Protein AF-A0A9X8VGD5-F1 (afdb_monomer_lite)

pLDDT: mean 97.09, std 1.85, range [89.0, 98.75]

Structure (mmCIF, N/CA/C/O backbone):
data_AF-A0A9X8VGD5-F1
#
_entry.id   AF-A0A9X8VGD5-F1
#
loop_
_atom_site.group_PDB
_atom_site.id
_atom_site.type_symbol
_atom_site.label_atom_id
_atom_site.label_alt_id
_atom_site.label_comp_id
_atom_site.label_asym_id
_atom_site.label_entity_id
_atom_site.label_seq_id
_atom_site.pdbx_PDB_ins_code
_atom_site.Cartn_x
_atom_site.Cartn_y
_atom_site.Cartn_z
_atom_site.occupancy
_atom_site.B_iso_or_equiv
_atom_site.auth_seq_id
_atom_site.auth_comp_id
_atom_site.auth_asym_id
_atom_site.auth_atom_id
_atom_site.pdbx_PDB_model_num
ATOM 1 N N . LYS A 1 1 ? -5.632 -13.065 9.588 1.00 89.00 1 LYS A N 1
ATOM 2 C CA . LYS A 1 1 ? -6.762 -13.774 10.250 1.00 89.00 1 LYS A CA 1
ATOM 3 C C . LYS A 1 1 ? -6.434 -14.298 11.652 1.00 89.00 1 LYS A C 1
ATOM 5 O O . LYS A 1 1 ? -7.287 -14.255 12.527 1.00 89.00 1 LYS A O 1
ATOM 10 N N . GLN A 1 2 ? -5.224 -14.806 11.920 1.00 89.44 2 GLN A N 1
ATOM 11 C CA . GLN A 1 2 ? -4.909 -15.345 13.256 1.00 89.44 2 GLN A CA 1
ATOM 12 C C . GLN A 1 2 ? -4.817 -14.258 14.343 1.00 89.44 2 GLN A C 1
ATOM 14 O O . GLN A 1 2 ? -5.381 -14.448 15.419 1.00 89.44 2 GLN A O 1
ATOM 19 N N . GLN A 1 3 ? -4.174 -13.127 14.030 1.00 92.12 3 GLN A N 1
ATOM 20 C CA . GLN A 1 3 ? -3.923 -12.008 14.954 1.00 92.12 3 GLN A CA 1
ATOM 21 C C . GLN A 1 3 ? -5.046 -10.957 15.000 1.00 92.12 3 GLN A C 1
ATOM 23 O O . GLN A 1 3 ? -5.136 -10.200 15.958 1.00 92.12 3 GLN A O 1
ATOM 28 N N . VAL A 1 4 ? -5.897 -10.904 13.972 1.00 94.88 4 VAL A N 1
ATOM 29 C CA . VAL A 1 4 ? -7.004 -9.944 13.846 1.00 94.88 4 VAL A CA 1
ATOM 30 C C . VAL A 1 4 ? -8.289 -10.749 13.734 1.00 94.88 4 VAL A C 1
ATOM 32 O O . VAL A 1 4 ? -8.508 -11.390 12.704 1.00 94.88 4 VAL A O 1
ATOM 35 N N . LYS A 1 5 ? -9.070 -10.787 14.820 1.00 92.19 5 LYS A N 1
ATOM 36 C CA . LYS A 1 5 ? -10.339 -11.530 14.892 1.00 92.19 5 LYS A CA 1
ATOM 37 C C . LYS A 1 5 ? -11.490 -10.726 14.300 1.00 92.19 5 LYS A C 1
ATOM 39 O O . LYS A 1 5 ? -12.216 -11.253 13.466 1.00 92.19 5 LYS A O 1
ATOM 44 N N . ASP A 1 6 ? -11.563 -9.448 14.658 1.00 94.69 6 ASP A N 1
ATOM 45 C CA . ASP A 1 6 ? -12.513 -8.498 14.087 1.00 94.69 6 ASP A CA 1
ATOM 46 C C . ASP A 1 6 ? -11.880 -7.852 12.852 1.00 94.69 6 ASP A C 1
ATOM 48 O O . ASP A 1 6 ? -11.103 -6.895 12.948 1.00 94.69 6 ASP A O 1
ATOM 52 N N . ILE A 1 7 ? -12.136 -8.453 11.689 1.00 96.62 7 ILE A N 1
ATOM 53 C CA . ILE A 1 7 ? -11.567 -8.016 10.412 1.00 96.62 7 ILE A CA 1
ATOM 54 C C . ILE A 1 7 ? -12.187 -6.659 10.030 1.00 96.62 7 ILE A C 1
ATOM 56 O O . ILE A 1 7 ? -13.411 -6.551 9.969 1.00 96.62 7 ILE A O 1
ATOM 60 N N . PRO A 1 8 ? -11.380 -5.610 9.778 1.00 97.62 8 PRO A N 1
ATOM 61 C CA . PRO A 1 8 ? -11.909 -4.329 9.323 1.00 97.62 8 PRO A CA 1
ATOM 62 C C . PRO A 1 8 ? -12.448 -4.435 7.898 1.00 97.62 8 PRO A C 1
ATOM 64 O O . PRO A 1 8 ? -11.740 -4.901 7.007 1.00 97.62 8 PRO A O 1
ATOM 67 N N . HIS A 1 9 ? -13.659 -3.928 7.672 1.00 97.88 9 HIS A N 1
ATOM 68 C CA . HIS A 1 9 ? -14.269 -3.849 6.338 1.00 97.88 9 HIS A CA 1
ATOM 69 C C . HIS A 1 9 ? -14.275 -2.423 5.768 1.00 97.88 9 HIS A C 1
ATOM 71 O O . HIS A 1 9 ? -14.638 -2.219 4.613 1.00 97.88 9 HIS A O 1
ATOM 77 N N . SER A 1 10 ? -13.843 -1.442 6.560 1.00 98.44 10 SER A N 1
ATOM 78 C CA . SER A 1 10 ? -13.812 -0.023 6.216 1.00 98.44 10 SER A CA 1
ATOM 79 C C . SER A 1 10 ? -12.573 0.656 6.810 1.00 98.44 10 SER A C 1
ATOM 81 O O . SER A 1 10 ? -11.992 0.162 7.784 1.00 98.44 10 SER A O 1
ATOM 83 N N . TRP A 1 11 ? -12.172 1.808 6.270 1.00 98.44 11 TRP A N 1
ATOM 84 C CA . TRP A 1 11 ? -11.146 2.652 6.891 1.00 98.44 11 TRP A CA 1
ATOM 85 C C . TRP A 1 11 ? -11.570 3.075 8.294 1.00 98.44 11 TRP A C 1
ATOM 87 O O . TRP A 1 11 ? -10.760 3.034 9.222 1.00 98.44 11 TRP A O 1
ATOM 97 N N . ALA A 1 12 ? -12.846 3.419 8.478 1.00 97.69 12 ALA A N 1
ATOM 98 C CA . ALA A 1 12 ? -13.390 3.790 9.781 1.00 97.69 12 ALA A CA 1
ATOM 99 C C . ALA A 1 12 ? -13.188 2.700 10.857 1.00 97.69 12 ALA A C 1
ATOM 101 O O . ALA A 1 12 ? -12.930 3.027 12.020 1.00 97.69 12 ALA A O 1
ATOM 102 N N . ASP A 1 13 ? -13.251 1.416 10.494 1.00 98.06 13 ASP A N 1
ATOM 103 C CA . ASP A 1 13 ? -13.030 0.311 11.438 1.00 98.06 13 ASP A CA 1
ATOM 104 C C . ASP A 1 13 ? -11.579 0.208 11.913 1.00 98.06 13 ASP A C 1
ATOM 106 O O . ASP A 1 13 ? -11.337 -0.198 13.054 1.00 98.06 13 ASP A O 1
ATOM 110 N N . LEU A 1 14 ? -10.611 0.662 11.108 1.00 97.69 14 LEU A N 1
ATOM 111 C CA . LEU A 1 14 ? -9.204 0.683 11.514 1.00 97.69 14 LEU A CA 1
ATOM 112 C C . LEU A 1 14 ? -8.979 1.556 12.753 1.00 97.69 14 LEU A C 1
ATOM 114 O O . LEU A 1 14 ? -8.091 1.257 13.549 1.00 97.69 14 LEU A O 1
ATOM 118 N N . LEU A 1 15 ? -9.792 2.593 12.980 1.00 96.38 15 LEU A N 1
ATOM 119 C CA . LEU A 1 15 ? -9.697 3.407 14.198 1.00 96.38 15 LEU A CA 1
ATOM 120 C C . LEU A 1 15 ? -10.194 2.669 15.449 1.00 96.38 15 LEU A C 1
ATOM 122 O O . LEU A 1 15 ? -9.733 2.979 16.545 1.00 96.38 15 LEU A O 1
ATOM 126 N N . LYS A 1 16 ? -11.084 1.683 15.298 1.00 95.44 16 LYS A N 1
ATOM 127 C CA . LYS A 1 16 ? -11.724 0.962 16.412 1.00 95.44 16 LYS A CA 1
ATOM 128 C C . LYS A 1 16 ? -10.928 -0.256 16.888 1.00 95.44 16 LYS A C 1
ATOM 130 O O . LYS A 1 16 ? -11.092 -0.670 18.029 1.00 95.44 16 LYS A O 1
ATOM 135 N N . GLY A 1 17 ? -10.096 -0.838 16.022 1.00 92.88 17 GLY A N 1
ATOM 136 C CA . GLY A 1 17 ? -9.314 -2.035 16.348 1.00 92.88 17 GLY A CA 1
ATOM 137 C C . GLY A 1 17 ? -8.217 -1.813 17.398 1.00 92.88 17 GLY A C 1
ATOM 138 O O . GLY A 1 17 ? -7.977 -0.700 17.853 1.00 92.88 17 GLY A O 1
ATOM 139 N N . SER A 1 18 ? -7.495 -2.876 17.750 1.00 93.94 18 SER A N 1
ATOM 140 C CA . SER A 1 18 ? -6.283 -2.824 18.594 1.00 93.94 18 SER A CA 1
ATOM 141 C C . SER A 1 18 ? -5.002 -3.188 17.836 1.00 93.94 18 SER A C 1
ATOM 143 O O . SER A 1 18 ? -3.901 -3.015 18.350 1.00 93.94 18 SER A O 1
ATOM 145 N N . TYR A 1 19 ? -5.137 -3.660 16.598 1.00 96.69 19 TYR A N 1
ATOM 146 C CA . TYR A 1 19 ? -4.029 -4.045 15.729 1.00 96.69 19 TYR A CA 1
ATOM 147 C C . TYR A 1 19 ? -3.271 -2.834 15.173 1.00 96.69 19 TYR A C 1
ATOM 149 O O . TYR A 1 19 ? -3.815 -1.729 15.041 1.00 96.69 19 TYR A O 1
ATOM 157 N N . GLN A 1 20 ? -2.018 -3.078 14.807 1.00 97.56 20 GLN A N 1
ATOM 158 C CA . GLN A 1 20 ? -1.166 -2.181 14.048 1.00 97.56 20 GLN A CA 1
ATOM 159 C C . GLN A 1 20 ? -1.590 -2.155 12.572 1.00 97.56 20 GLN A C 1
ATOM 161 O O . GLN A 1 20 ? -1.907 -3.185 11.972 1.00 97.56 20 GLN A O 1
ATOM 166 N N . VAL A 1 21 ? -1.580 -0.954 12.000 1.00 98.19 21 VAL A N 1
ATOM 167 C CA . VAL A 1 21 ? -1.845 -0.667 10.592 1.00 98.19 21 VAL A CA 1
ATOM 168 C C . VAL A 1 21 ? -0.525 -0.318 9.915 1.00 98.19 21 VAL A C 1
ATOM 170 O O . VAL A 1 21 ? 0.122 0.671 10.261 1.00 98.19 21 VAL A O 1
ATOM 173 N N . THR A 1 22 ? -0.135 -1.129 8.941 1.00 98.31 22 THR A N 1
ATOM 174 C CA . THR A 1 22 ? 1.104 -0.996 8.177 1.00 98.31 22 THR A CA 1
ATOM 175 C C . THR A 1 22 ? 0.802 -0.339 6.836 1.00 98.31 22 THR A C 1
ATOM 177 O O . THR A 1 22 ? 0.241 -0.974 5.941 1.00 98.31 22 THR A O 1
ATOM 180 N N . ILE A 1 23 ? 1.150 0.945 6.709 1.00 96.88 23 ILE A N 1
ATOM 181 C CA . ILE A 1 23 ? 0.872 1.759 5.511 1.00 96.88 23 ILE A CA 1
ATOM 182 C C . ILE A 1 23 ? 2.054 1.803 4.531 1.00 96.88 23 ILE A C 1
ATOM 184 O O . ILE A 1 23 ? 1.856 2.046 3.344 1.00 96.88 23 ILE A O 1
ATOM 188 N N . GLY A 1 24 ? 3.271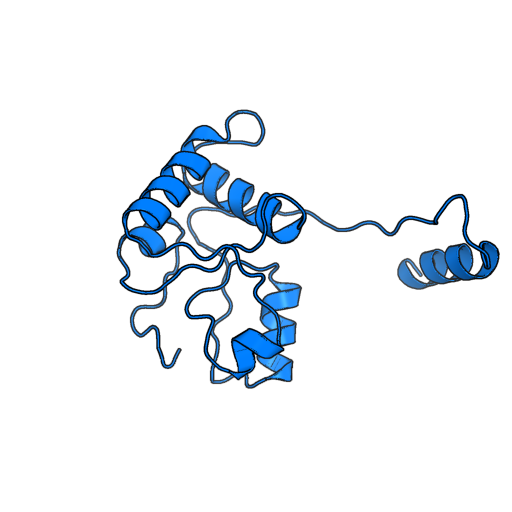 1.526 5.005 1.00 96.19 24 GLY A N 1
ATOM 189 C CA . GLY A 1 24 ? 4.494 1.648 4.212 1.00 96.19 24 GLY A CA 1
ATOM 190 C C . GLY A 1 24 ? 5.142 3.030 4.262 1.00 96.19 24 GLY A C 1
ATOM 191 O O . GLY A 1 24 ? 4.670 3.950 4.934 1.00 96.19 24 GLY A O 1
ATOM 192 N N . ASP A 1 25 ? 6.254 3.162 3.541 1.00 95.38 25 ASP A N 1
ATOM 193 C CA . ASP A 1 25 ? 7.035 4.396 3.485 1.00 95.38 25 ASP A CA 1
ATOM 194 C C . ASP A 1 25 ? 6.394 5.397 2.513 1.00 95.38 25 ASP A C 1
ATOM 196 O O . ASP A 1 25 ? 6.628 5.370 1.304 1.00 95.38 25 ASP A O 1
ATOM 200 N N . VAL A 1 26 ? 5.579 6.302 3.057 1.00 95.12 26 VAL A N 1
ATOM 201 C CA . VAL A 1 26 ? 4.845 7.327 2.296 1.00 95.12 26 VAL A CA 1
ATOM 202 C C . VAL A 1 26 ? 5.779 8.273 1.529 1.00 95.12 26 VAL A C 1
ATOM 204 O O . VAL A 1 26 ? 5.376 8.818 0.502 1.00 95.12 26 VAL A O 1
ATOM 207 N N . GLY A 1 27 ? 7.019 8.467 1.990 1.00 92.94 27 GLY A N 1
ATOM 208 C CA . GLY A 1 27 ? 7.964 9.396 1.366 1.00 92.94 27 GLY A CA 1
ATOM 209 C C . GLY A 1 27 ? 8.556 8.886 0.052 1.00 92.94 27 GLY A C 1
ATOM 210 O O . GLY A 1 27 ? 8.999 9.689 -0.768 1.00 92.94 27 GLY A O 1
ATOM 211 N N . THR A 1 28 ? 8.565 7.567 -0.161 1.00 93.69 28 THR A N 1
ATOM 212 C CA . THR A 1 28 ? 9.264 6.946 -1.297 1.00 93.69 28 THR A CA 1
ATOM 213 C C . THR A 1 28 ? 8.412 5.945 -2.076 1.00 93.69 28 THR A C 1
ATOM 215 O O . THR A 1 28 ? 8.636 5.749 -3.273 1.00 93.69 28 THR A O 1
ATOM 218 N N . ALA A 1 29 ? 7.412 5.323 -1.445 1.00 95.38 29 ALA A N 1
ATOM 219 C CA . ALA A 1 29 ? 6.610 4.272 -2.054 1.00 95.38 29 ALA A CA 1
ATOM 220 C C . ALA A 1 29 ? 5.277 4.809 -2.589 1.00 95.38 29 ALA A C 1
ATOM 222 O O . ALA A 1 29 ? 4.401 5.242 -1.839 1.00 95.38 29 ALA A O 1
ATOM 223 N N . SER A 1 30 ? 5.065 4.662 -3.901 1.00 96.19 30 SER A N 1
ATOM 224 C CA . SER A 1 30 ? 3.792 5.022 -4.541 1.00 96.19 30 SER A CA 1
ATOM 225 C C . SER A 1 30 ? 2.591 4.284 -3.932 1.00 96.19 30 SER A C 1
ATOM 227 O O . SER A 1 30 ? 1.546 4.901 -3.771 1.00 96.19 30 SER A O 1
ATOM 229 N N . GLN A 1 31 ? 2.737 3.015 -3.526 1.00 97.88 31 GLN A N 1
ATOM 230 C CA . GLN A 1 31 ? 1.659 2.262 -2.868 1.00 97.88 31 GLN A CA 1
ATOM 231 C C . GLN A 1 31 ? 1.236 2.908 -1.541 1.00 97.88 31 GLN A C 1
ATOM 233 O O . GLN A 1 31 ? 0.044 3.038 -1.279 1.00 97.88 31 GLN A O 1
ATOM 238 N N . ALA A 1 32 ? 2.200 3.345 -0.726 1.00 97.75 32 ALA A N 1
ATOM 239 C CA . ALA A 1 32 ? 1.927 3.969 0.564 1.00 97.75 32 ALA A CA 1
ATOM 240 C C . ALA A 1 32 ? 1.251 5.337 0.387 1.00 97.75 32 ALA A C 1
ATOM 242 O O . ALA A 1 32 ? 0.219 5.605 1.001 1.00 97.75 32 ALA A O 1
ATOM 243 N N . ALA A 1 33 ? 1.771 6.174 -0.519 1.00 97.75 33 ALA A N 1
ATOM 244 C CA . ALA A 1 33 ? 1.154 7.459 -0.858 1.00 97.75 33 ALA A CA 1
ATOM 245 C C . ALA A 1 33 ? -0.279 7.291 -1.403 1.00 97.75 33 ALA A C 1
ATOM 247 O O . ALA A 1 33 ? -1.194 8.011 -1.002 1.00 97.75 33 ALA A O 1
ATOM 248 N N . SER A 1 34 ? -0.502 6.293 -2.261 1.00 98.19 34 SER A N 1
ATOM 249 C CA . SER A 1 34 ? -1.832 5.924 -2.752 1.00 98.19 34 SER A CA 1
ATOM 250 C C . SER A 1 34 ? -2.757 5.414 -1.646 1.00 98.19 34 SER A C 1
ATOM 252 O O . SER A 1 34 ? -3.932 5.768 -1.644 1.00 98.19 34 SER A O 1
ATOM 254 N N . GLY A 1 35 ? -2.244 4.658 -0.673 1.00 98.12 35 GLY A N 1
ATOM 255 C CA . GLY A 1 35 ? -2.995 4.254 0.516 1.00 98.12 35 GLY A CA 1
ATOM 256 C C . GLY A 1 35 ? -3.446 5.448 1.364 1.00 98.12 35 GLY A C 1
ATOM 257 O O . GLY A 1 35 ? -4.584 5.476 1.834 1.00 98.12 35 GLY A O 1
ATOM 258 N N . VAL A 1 36 ? -2.601 6.479 1.497 1.00 98.31 36 VAL A N 1
ATOM 259 C CA . VAL A 1 36 ? -2.982 7.737 2.163 1.00 98.31 36 VAL A CA 1
ATOM 260 C C . VAL A 1 36 ? -4.104 8.445 1.412 1.00 98.31 36 VAL A C 1
ATOM 262 O O . VAL A 1 36 ? -5.059 8.922 2.032 1.00 98.31 36 VAL A O 1
ATOM 265 N N . LEU A 1 37 ? -4.029 8.488 0.082 1.00 98.56 37 LEU A N 1
ATOM 266 C CA . LEU A 1 37 ? -5.082 9.077 -0.740 1.00 98.56 37 LEU A CA 1
ATOM 267 C C . LEU A 1 37 ? -6.387 8.262 -0.673 1.00 98.56 37 LEU A C 1
ATOM 269 O O . LEU A 1 37 ? -7.452 8.854 -0.543 1.00 98.56 37 LEU A O 1
ATOM 273 N N . ALA A 1 38 ? -6.323 6.929 -0.670 1.00 98.69 38 ALA A N 1
ATOM 274 C CA . ALA A 1 38 ? -7.491 6.061 -0.492 1.00 98.69 38 ALA A CA 1
ATOM 275 C C . ALA A 1 38 ? -8.224 6.340 0.827 1.00 98.69 38 ALA A C 1
ATOM 277 O O . ALA A 1 38 ? -9.428 6.601 0.814 1.00 98.69 38 ALA A O 1
ATOM 278 N N . ALA A 1 39 ? -7.491 6.398 1.942 1.00 98.56 39 ALA A N 1
ATOM 279 C CA . ALA A 1 39 ? -8.063 6.795 3.226 1.00 98.56 39 ALA A CA 1
ATOM 280 C C . ALA A 1 39 ? -8.609 8.230 3.190 1.00 98.56 39 ALA A C 1
ATOM 282 O O . ALA A 1 39 ? -9.659 8.513 3.755 1.00 98.56 39 ALA A O 1
ATOM 283 N N . THR A 1 40 ? -7.914 9.149 2.510 1.00 98.62 40 THR A N 1
ATOM 284 C CA . THR A 1 40 ? -8.360 10.543 2.361 1.00 98.62 40 THR A CA 1
ATOM 285 C C . THR A 1 40 ? -9.736 10.613 1.710 1.00 98.62 40 THR A C 1
ATOM 287 O O . THR A 1 40 ? -10.609 11.298 2.239 1.00 98.62 40 THR A O 1
ATOM 290 N N . TYR A 1 41 ? -9.941 9.898 0.603 1.00 98.44 41 TYR A N 1
ATOM 291 C CA . TYR A 1 41 ? -11.230 9.833 -0.084 1.00 98.44 41 TYR A CA 1
ATOM 292 C C . TYR A 1 41 ? -12.325 9.250 0.818 1.00 98.44 41 TYR A C 1
ATOM 294 O O . TYR A 1 41 ? -13.391 9.850 0.941 1.00 98.44 41 TYR A O 1
ATOM 302 N N . ALA A 1 42 ? -12.042 8.147 1.518 1.00 98.38 42 ALA A N 1
ATOM 303 C CA . ALA A 1 42 ? -12.993 7.545 2.455 1.00 98.38 42 ALA A CA 1
ATOM 304 C C . ALA A 1 42 ? -13.369 8.486 3.616 1.00 98.38 42 ALA A C 1
ATOM 306 O O . ALA A 1 42 ? -14.498 8.475 4.099 1.00 98.38 42 ALA A O 1
ATOM 307 N N . MET A 1 43 ? -12.441 9.347 4.045 1.00 98.25 43 MET A N 1
ATOM 308 C CA . MET A 1 43 ? -12.666 10.351 5.092 1.00 98.25 43 MET A CA 1
ATOM 309 C C . MET A 1 43 ? -13.245 11.679 4.559 1.00 98.25 43 MET A C 1
ATOM 311 O O . MET A 1 43 ? -13.250 12.678 5.279 1.00 98.25 43 MET A O 1
ATOM 315 N N . GLY A 1 44 ? -13.732 11.716 3.312 1.00 97.25 44 GLY A N 1
ATOM 316 C CA . GLY A 1 44 ? -14.398 12.883 2.715 1.00 97.25 44 GLY A CA 1
ATOM 317 C C . GLY A 1 44 ? -13.457 13.950 2.140 1.00 97.25 44 GLY A C 1
ATOM 318 O O . GLY A 1 44 ? -13.889 15.065 1.847 1.00 97.25 44 GLY A O 1
ATOM 319 N N . GLY A 1 45 ? -12.168 13.638 2.002 1.00 98.19 45 GLY A N 1
ATOM 320 C CA . GLY A 1 45 ? -11.185 14.466 1.306 1.00 98.19 45 GLY A CA 1
ATOM 321 C C . GLY A 1 45 ? -11.060 14.121 -0.180 1.00 98.19 45 GLY A C 1
ATOM 322 O O . GLY A 1 45 ? -11.891 13.425 -0.756 1.00 98.19 45 GLY A O 1
ATOM 323 N N . ASN A 1 46 ? -9.998 14.626 -0.806 1.00 98.12 46 ASN A N 1
ATOM 324 C CA . ASN A 1 46 ? -9.639 14.347 -2.201 1.00 98.12 46 ASN A CA 1
ATOM 325 C C . ASN A 1 46 ? -8.149 14.660 -2.440 1.00 98.12 46 ASN A C 1
ATOM 327 O O . ASN A 1 46 ? -7.434 15.047 -1.517 1.00 98.12 46 ASN A O 1
ATOM 331 N N . GLU A 1 47 ? -7.672 14.545 -3.678 1.00 97.19 47 GLU A N 1
ATOM 332 C CA . GLU A 1 47 ? -6.272 14.776 -4.065 1.00 97.19 47 GLU A CA 1
ATOM 333 C C . GLU A 1 47 ? -5.776 16.213 -3.847 1.00 97.19 47 GLU A C 1
ATOM 335 O O . GLU A 1 47 ? -4.570 16.446 -3.798 1.00 97.19 47 GLU A O 1
ATOM 340 N N . LYS A 1 48 ? -6.689 17.177 -3.682 1.00 98.06 48 LYS A N 1
ATOM 341 C CA . LYS A 1 48 ? -6.369 18.582 -3.380 1.00 98.06 48 LYS A CA 1
ATOM 342 C C . LYS A 1 48 ? -6.471 18.901 -1.890 1.00 98.06 48 LYS A C 1
ATOM 344 O O . LYS A 1 48 ? -5.963 19.928 -1.450 1.00 98.06 48 LYS A O 1
ATOM 349 N N . ASN A 1 49 ? -7.120 18.038 -1.110 1.00 97.75 49 ASN A N 1
ATOM 350 C CA . ASN A 1 49 ? -7.297 18.189 0.327 1.00 97.75 49 ASN A CA 1
ATOM 351 C C . ASN A 1 49 ? -7.029 16.862 1.044 1.00 97.75 49 ASN A C 1
ATOM 353 O O . ASN A 1 49 ? -7.949 16.109 1.366 1.00 97.75 49 ASN A O 1
ATOM 357 N N . LEU A 1 50 ? -5.750 16.619 1.337 1.00 98.00 50 LEU A N 1
ATOM 358 C CA . LEU A 1 50 ? -5.278 15.424 2.043 1.00 98.00 50 LEU A CA 1
ATOM 359 C C . LEU A 1 50 ? -5.506 15.472 3.560 1.00 98.00 50 LEU A C 1
ATOM 361 O O . LEU A 1 50 ? -5.274 14.480 4.252 1.00 98.00 50 LEU A O 1
ATOM 365 N N . LYS A 1 51 ? -5.955 16.613 4.101 1.00 98.38 51 LYS A N 1
ATOM 366 C CA . LYS A 1 51 ? -6.098 16.827 5.547 1.00 98.38 51 LYS A CA 1
ATOM 367 C C . LYS A 1 51 ? -6.913 15.724 6.246 1.00 98.38 51 LYS A C 1
ATOM 369 O O . LYS A 1 51 ? -6.426 15.242 7.268 1.00 98.38 51 LYS A O 1
ATOM 374 N N . PRO A 1 52 ? -8.062 15.250 5.717 1.00 98.44 52 PRO A N 1
ATOM 375 C CA . PRO A 1 52 ? -8.829 14.188 6.373 1.00 98.44 52 PRO A CA 1
ATOM 376 C C . PRO A 1 52 ? -8.051 12.872 6.530 1.00 98.44 52 PRO A C 1
ATOM 378 O O . PRO A 1 52 ? -8.077 12.265 7.601 1.00 98.44 52 PRO A O 1
ATOM 381 N N . GLY A 1 53 ? -7.298 12.456 5.506 1.00 97.81 53 GLY A N 1
ATOM 382 C CA . GLY A 1 53 ? -6.459 11.257 5.585 1.00 97.81 53 GLY A CA 1
ATOM 383 C C . GLY A 1 53 ? -5.265 11.437 6.523 1.00 97.81 53 GLY A C 1
ATOM 384 O O . GLY A 1 53 ? -4.957 10.550 7.316 1.00 97.81 53 GLY A O 1
ATOM 385 N N . LEU A 1 54 ? -4.622 12.608 6.504 1.00 97.69 54 LEU A N 1
ATOM 386 C CA . LEU A 1 54 ? -3.524 12.915 7.427 1.00 97.69 54 LEU A CA 1
ATOM 387 C C . LEU A 1 54 ? -3.986 12.913 8.891 1.00 97.69 54 LEU A C 1
ATOM 389 O O . LEU A 1 54 ? -3.292 12.379 9.754 1.00 97.69 54 LEU A O 1
ATOM 393 N N . GLU A 1 55 ? -5.171 13.451 9.186 1.00 98.38 55 GLU A N 1
ATOM 394 C CA . GLU A 1 55 ? -5.763 13.394 10.527 1.00 98.38 55 GLU A CA 1
ATOM 395 C C . GLU A 1 55 ? -6.111 11.960 10.940 1.00 98.38 55 GLU A C 1
ATOM 397 O O . GLU A 1 55 ? -5.878 11.577 12.089 1.00 98.38 55 GLU A O 1
ATOM 402 N N . PHE A 1 56 ? -6.623 11.152 10.010 1.00 98.44 56 PHE A N 1
ATOM 403 C CA . PHE A 1 56 ? -6.895 9.732 10.224 1.00 98.44 56 PHE A CA 1
ATOM 404 C C . PHE A 1 56 ? -5.630 8.959 10.624 1.00 98.44 56 PHE A C 1
ATOM 406 O O . PHE A 1 56 ? -5.594 8.337 11.690 1.00 98.44 56 PHE A O 1
ATOM 413 N N . PHE A 1 57 ? -4.553 9.058 9.839 1.00 98.25 57 PHE A N 1
ATOM 414 C CA . PHE A 1 57 ? -3.282 8.412 10.182 1.00 98.25 57 PHE A CA 1
ATOM 415 C C . PHE A 1 57 ? -2.629 9.042 11.416 1.00 98.25 57 PHE A C 1
ATOM 417 O O . PHE A 1 57 ? -2.007 8.335 12.205 1.00 98.25 57 PHE A O 1
ATOM 424 N N . GLY A 1 58 ? -2.840 10.338 11.656 1.00 98.12 58 GLY A N 1
ATOM 425 C CA . GLY A 1 58 ? -2.426 11.014 12.883 1.00 98.12 58 GLY A CA 1
ATOM 426 C C . GLY A 1 58 ? -3.076 10.423 14.139 1.00 98.12 58 GLY A C 1
ATOM 427 O O . GLY A 1 58 ? -2.410 10.294 15.166 1.00 98.12 58 GLY A O 1
ATOM 428 N N . LYS A 1 59 ? -4.348 10.005 14.072 1.00 98.38 59 LYS A N 1
ATOM 429 C CA . LYS A 1 59 ? -5.018 9.284 15.172 1.00 98.38 59 LYS A CA 1
ATOM 430 C C . LYS A 1 59 ? -4.392 7.907 15.403 1.00 98.38 59 LYS A C 1
ATOM 432 O O . LYS A 1 59 ? -4.099 7.572 16.549 1.00 98.38 59 LYS A O 1
ATOM 437 N N . LEU A 1 60 ? -4.126 7.147 14.337 1.00 98.19 60 LEU A N 1
ATOM 438 C CA . LEU A 1 60 ? -3.445 5.847 14.433 1.00 98.19 60 LEU A CA 1
ATOM 439 C C . LEU A 1 60 ? -2.033 5.982 15.020 1.00 98.19 60 LEU A C 1
ATOM 441 O O . LEU A 1 60 ? -1.644 5.194 15.880 1.00 98.19 60 LEU A O 1
ATOM 445 N N . ALA A 1 61 ? -1.290 7.010 14.607 1.00 98.00 61 ALA A N 1
ATOM 446 C CA . ALA A 1 61 ? 0.043 7.303 15.123 1.00 98.00 61 ALA A CA 1
ATOM 447 C C . ALA A 1 61 ? 0.014 7.662 16.615 1.00 98.00 61 ALA A C 1
ATOM 449 O O . ALA A 1 61 ? 0.770 7.087 17.394 1.00 98.00 61 ALA A O 1
ATOM 450 N N . LYS A 1 62 ? -0.900 8.548 17.040 1.00 98.12 62 LYS A N 1
ATOM 451 C CA . LYS A 1 62 ? -1.085 8.899 18.462 1.00 98.12 62 LYS A CA 1
ATOM 452 C C . LYS A 1 62 ? -1.471 7.696 19.323 1.00 98.12 62 LYS A C 1
ATOM 454 O O . LYS A 1 62 ? -1.104 7.650 20.490 1.00 98.12 62 LYS A O 1
ATOM 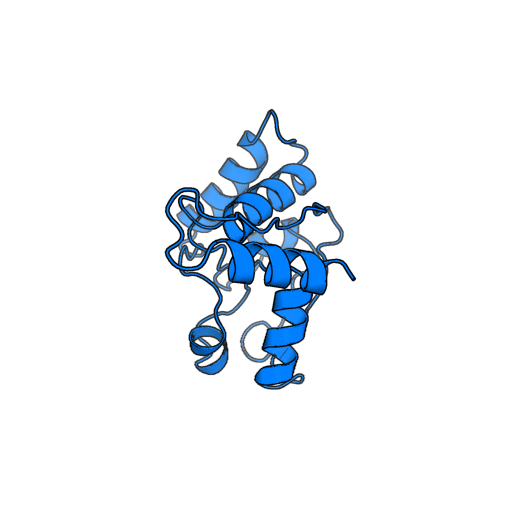459 N N . ALA A 1 63 ? -2.179 6.726 18.748 1.00 97.75 63 ALA A N 1
ATOM 460 C CA . ALA A 1 63 ? -2.513 5.469 19.409 1.00 97.75 63 ALA A CA 1
ATOM 461 C C . ALA A 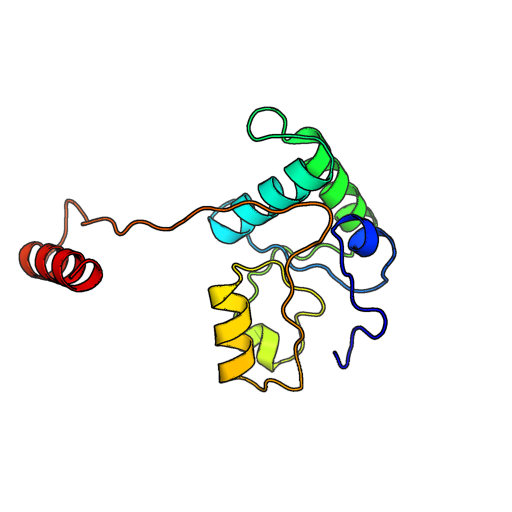1 63 ? -1.361 4.440 19.406 1.00 97.75 63 ALA A C 1
ATOM 463 O O . ALA A 1 63 ? -1.550 3.337 19.907 1.00 97.75 63 ALA A O 1
ATOM 464 N N . GLY A 1 64 ? -0.195 4.752 18.822 1.00 97.69 64 GLY A N 1
ATOM 465 C CA . GLY A 1 64 ? 0.938 3.822 18.704 1.00 97.69 64 GLY A CA 1
ATOM 466 C C . GLY A 1 64 ? 0.706 2.676 17.712 1.00 97.69 64 GLY A C 1
ATOM 467 O O . GLY A 1 64 ? 1.389 1.657 17.767 1.00 97.69 64 GLY A O 1
ATOM 468 N N . ARG A 1 65 ? -0.271 2.820 16.810 1.00 98.06 65 ARG A N 1
ATOM 469 C CA . ARG A 1 65 ? -0.770 1.751 15.929 1.00 98.06 65 ARG A CA 1
ATOM 470 C C . ARG A 1 65 ? -0.416 1.949 14.460 1.00 98.06 65 ARG A C 1
ATOM 472 O O . ARG A 1 65 ? -0.891 1.189 13.627 1.00 98.06 65 ARG A O 1
ATOM 479 N N . LEU A 1 66 ? 0.400 2.944 14.123 1.00 98.19 66 LEU A N 1
ATOM 480 C CA . LEU A 1 66 ? 0.848 3.177 12.751 1.00 98.19 66 LEU A CA 1
ATOM 481 C C . LEU A 1 66 ? 2.257 2.618 12.538 1.00 98.19 66 LEU A C 1
ATOM 483 O O . LEU A 1 66 ? 3.184 3.019 13.236 1.00 98.19 66 LEU A O 1
ATOM 487 N N . SER A 1 67 ? 2.420 1.742 11.547 1.00 97.56 67 SER A N 1
ATOM 488 C CA . SER A 1 67 ? 3.725 1.304 11.054 1.00 97.56 67 SER A CA 1
ATOM 489 C C . SER A 1 67 ? 4.009 1.875 9.667 1.00 97.56 67 SER A C 1
ATOM 491 O O . SER A 1 67 ? 3.177 1.791 8.761 1.00 97.56 67 SER A O 1
ATOM 493 N N . LEU A 1 68 ? 5.216 2.422 9.508 1.00 95.75 68 LEU A N 1
ATOM 494 C CA . LEU A 1 68 ? 5.744 2.951 8.246 1.00 95.75 68 LEU A CA 1
ATOM 495 C C . LEU A 1 68 ? 6.630 1.935 7.504 1.00 95.75 68 LEU A C 1
ATOM 497 O O . LEU A 1 68 ? 7.235 2.269 6.489 1.00 95.75 68 LEU A O 1
ATOM 501 N N . SER A 1 69 ? 6.737 0.695 7.994 1.00 95.06 69 SER A N 1
ATOM 502 C CA . SER A 1 69 ? 7.442 -0.361 7.265 1.00 95.06 69 SER A CA 1
ATOM 503 C C . SER A 1 69 ? 6.621 -0.827 6.065 1.00 95.06 69 SER A C 1
ATOM 505 O O . SER A 1 69 ? 5.394 -0.876 6.116 1.00 95.06 69 SER A O 1
ATOM 507 N N . ASN A 1 70 ? 7.283 -1.168 4.959 1.00 93.50 70 ASN A N 1
ATOM 508 C CA . ASN A 1 70 ? 6.574 -1.668 3.785 1.00 93.50 70 ASN A CA 1
ATOM 509 C C . ASN A 1 70 ? 6.042 -3.091 4.041 1.00 93.50 70 ASN A C 1
ATOM 511 O O . ASN A 1 70 ? 6.804 -3.954 4.492 1.00 93.50 70 ASN A O 1
ATOM 515 N N . PRO A 1 71 ? 4.763 -3.371 3.727 1.00 94.00 71 PRO A N 1
ATOM 516 C CA . PRO A 1 71 ? 4.231 -4.726 3.761 1.00 94.00 71 PRO A CA 1
ATOM 517 C C . PRO A 1 71 ? 4.822 -5.519 2.589 1.00 94.00 71 PRO A C 1
ATOM 519 O O . PRO A 1 71 ? 4.453 -5.320 1.432 1.00 94.00 71 PRO A O 1
ATOM 522 N N . VAL A 1 72 ? 5.768 -6.402 2.895 1.00 94.81 72 VAL A N 1
ATOM 523 C CA . VAL A 1 72 ? 6.463 -7.258 1.927 1.00 94.81 72 VAL A CA 1
ATOM 524 C C . VAL A 1 72 ? 6.309 -8.717 2.340 1.00 94.81 72 VAL A C 1
ATOM 526 O O . VAL A 1 72 ? 6.011 -9.005 3.498 1.00 94.81 72 VAL A O 1
ATOM 529 N N . ILE A 1 73 ? 6.539 -9.646 1.409 1.00 95.56 73 ILE A N 1
ATOM 530 C CA . ILE A 1 73 ? 6.372 -11.090 1.648 1.00 95.56 73 ILE A CA 1
ATOM 531 C C . ILE A 1 73 ? 7.098 -11.531 2.926 1.00 95.56 73 ILE A C 1
ATOM 533 O O . ILE A 1 73 ? 6.473 -12.111 3.806 1.00 95.56 73 ILE A O 1
ATOM 537 N N . ALA A 1 74 ? 8.364 -11.143 3.099 1.00 96.25 74 ALA A N 1
ATOM 538 C CA . ALA A 1 74 ? 9.157 -11.548 4.258 1.00 96.25 74 ALA A CA 1
ATOM 539 C C . ALA A 1 74 ? 8.570 -11.100 5.617 1.00 96.25 74 ALA A C 1
ATOM 541 O O . ALA A 1 74 ? 8.648 -11.849 6.590 1.00 96.25 74 ALA A O 1
ATOM 542 N N . SER A 1 75 ? 7.986 -9.897 5.716 1.00 95.50 75 SER A N 1
ATOM 543 C CA . SER A 1 75 ? 7.381 -9.418 6.974 1.00 95.50 75 SER A CA 1
ATOM 544 C C . SER A 1 75 ? 5.999 -10.034 7.214 1.00 95.50 75 SER A C 1
ATOM 546 O O . SER A 1 75 ? 5.636 -10.343 8.353 1.00 95.50 75 SER A O 1
ATOM 548 N N . LEU A 1 76 ? 5.245 -10.295 6.142 1.00 95.94 76 LEU A N 1
ATOM 549 C CA . LEU A 1 76 ? 3.981 -11.034 6.193 1.00 95.94 76 LEU A CA 1
ATOM 550 C C . LEU A 1 76 ? 4.199 -12.489 6.640 1.00 95.94 76 LEU A C 1
ATOM 552 O O . LEU A 1 76 ? 3.492 -12.975 7.5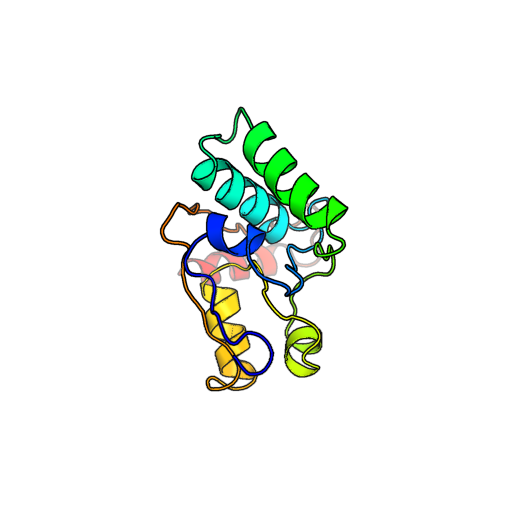23 1.00 95.94 76 LEU A O 1
ATOM 556 N N . GLU A 1 77 ? 5.205 -13.174 6.094 1.00 95.00 77 GLU A N 1
ATOM 557 C CA . GLU A 1 77 ? 5.550 -14.558 6.442 1.00 95.00 77 GLU A CA 1
ATOM 558 C C . GLU A 1 77 ? 5.865 -14.714 7.926 1.00 95.00 77 GLU A C 1
ATOM 560 O O . GLU A 1 77 ? 5.323 -15.619 8.566 1.00 95.00 77 GLU A O 1
ATOM 565 N N . LYS A 1 78 ? 6.653 -13.786 8.482 1.00 95.19 78 LYS A N 1
ATOM 566 C CA . LYS A 1 78 ? 6.997 -13.731 9.911 1.00 95.19 78 LYS A CA 1
ATOM 567 C C . LYS A 1 78 ? 5.823 -13.358 10.819 1.00 95.19 78 LYS A C 1
ATOM 569 O O . LYS A 1 78 ? 5.925 -13.512 12.031 1.00 95.19 78 LYS A O 1
ATOM 574 N N . GLY A 1 79 ? 4.707 -12.890 10.256 1.00 93.62 79 GLY A N 1
ATOM 575 C CA . GLY A 1 79 ? 3.542 -12.454 11.028 1.00 93.62 79 GLY A CA 1
ATOM 576 C C . GLY A 1 79 ? 3.740 -11.105 11.723 1.00 93.62 79 GLY A C 1
ATOM 577 O O . GLY A 1 79 ? 3.085 -10.840 12.729 1.00 93.62 79 GLY A O 1
ATOM 578 N N . GLU A 1 80 ? 4.636 -10.263 11.204 1.00 94.12 80 GLU A N 1
ATOM 579 C CA . GLU A 1 80 ? 4.880 -8.907 11.717 1.00 94.12 80 GLU A CA 1
ATOM 580 C C . GLU A 1 80 ? 3.783 -7.925 11.266 1.00 94.12 80 GLU A C 1
ATOM 582 O O . GLU A 1 80 ? 3.530 -6.922 11.927 1.00 94.12 80 GLU A O 1
ATOM 587 N N . VAL A 1 81 ? 3.107 -8.215 10.148 1.00 96.50 81 VAL A N 1
ATOM 588 C CA . VAL A 1 81 ? 2.033 -7.377 9.594 1.00 96.50 81 VAL A CA 1
ATOM 589 C C . VAL A 1 81 ? 0.665 -7.903 10.033 1.00 96.50 81 VAL A C 1
ATOM 591 O O . VAL A 1 81 ? 0.241 -8.979 9.610 1.00 96.50 81 VAL A O 1
ATOM 594 N N . GLN A 1 82 ? -0.051 -7.110 10.836 1.00 96.94 82 GLN A N 1
ATOM 595 C CA . GLN A 1 82 ? -1.410 -7.432 11.288 1.00 96.94 82 GLN A CA 1
ATOM 596 C C . GLN A 1 82 ? -2.471 -6.976 10.276 1.00 96.94 82 GLN A C 1
ATOM 598 O O . GLN A 1 82 ? -3.267 -7.793 9.808 1.00 96.94 82 GLN A O 1
ATOM 603 N N . VAL A 1 83 ? -2.458 -5.689 9.908 1.00 98.19 83 VAL A N 1
ATOM 604 C CA . VAL A 1 83 ? -3.263 -5.120 8.816 1.00 98.19 83 VAL A CA 1
ATOM 605 C C . VAL A 1 83 ? -2.346 -4.315 7.904 1.00 98.19 83 VAL A C 1
ATOM 607 O O . VAL A 1 83 ? -1.763 -3.324 8.333 1.00 98.19 83 VAL A O 1
ATOM 610 N N . GLY A 1 84 ? -2.202 -4.744 6.651 1.00 97.94 84 GLY A N 1
ATOM 611 C CA . GLY A 1 84 ? -1.388 -4.061 5.645 1.00 97.94 84 GLY A CA 1
ATOM 612 C C . GLY A 1 84 ? -2.250 -3.337 4.618 1.00 97.94 84 GLY A C 1
ATOM 613 O O . GLY A 1 84 ? -3.225 -3.903 4.128 1.00 97.94 84 GLY A O 1
ATOM 614 N N . VAL A 1 85 ? -1.869 -2.111 4.262 1.00 98.19 85 VAL A N 1
ATOM 615 C CA . VAL A 1 85 ? -2.466 -1.376 3.142 1.00 98.19 85 VAL A CA 1
ATOM 616 C C . VAL A 1 85 ? -1.614 -1.612 1.900 1.00 98.19 85 VAL A C 1
ATOM 618 O O . VAL A 1 85 ? -0.451 -1.211 1.830 1.00 98.19 85 VAL A O 1
ATOM 621 N N . VAL A 1 86 ? -2.194 -2.301 0.923 1.00 98.38 86 VAL A N 1
ATOM 622 C CA . VAL A 1 86 ? -1.519 -2.738 -0.301 1.00 98.38 86 VAL A CA 1
ATOM 623 C C . VAL A 1 86 ? -2.422 -2.539 -1.508 1.00 98.38 86 VAL A C 1
ATOM 625 O O . VAL A 1 86 ? -3.638 -2.425 -1.361 1.00 98.38 86 VAL A O 1
ATOM 628 N N . TRP A 1 87 ? -1.838 -2.554 -2.706 1.00 98.50 87 TRP A N 1
ATOM 629 C CA . TRP A 1 87 ? -2.633 -2.809 -3.903 1.00 98.50 87 TRP A CA 1
ATOM 630 C C . TRP A 1 87 ? -3.270 -4.194 -3.832 1.00 98.50 87 TRP A C 1
ATOM 632 O O . TRP A 1 87 ? -2.666 -5.138 -3.320 1.00 98.50 87 TRP A O 1
ATOM 642 N N . ASP A 1 88 ? -4.471 -4.323 -4.377 1.00 98.31 88 ASP A N 1
ATOM 643 C CA . ASP A 1 88 ? -5.233 -5.568 -4.404 1.00 98.31 88 ASP A CA 1
ATOM 644 C C . ASP A 1 88 ? -4.458 -6.715 -5.068 1.00 98.31 88 ASP A C 1
ATOM 646 O O . ASP A 1 88 ? -4.347 -7.793 -4.484 1.00 98.31 88 ASP A O 1
ATOM 650 N N . PHE A 1 89 ? -3.825 -6.473 -6.219 1.00 97.88 89 PHE A N 1
ATOM 651 C CA . PHE A 1 89 ? -3.006 -7.468 -6.912 1.00 97.88 89 PHE A CA 1
ATOM 652 C C . PHE A 1 89 ? -1.811 -7.928 -6.066 1.00 97.88 89 PHE A C 1
ATOM 654 O O . PHE A 1 89 ? -1.495 -9.117 -6.055 1.00 97.88 89 PHE A O 1
ATOM 661 N N . ASN A 1 90 ? -1.187 -7.021 -5.305 1.00 97.88 90 ASN A N 1
ATOM 662 C CA . ASN A 1 90 ? -0.116 -7.365 -4.370 1.00 97.88 90 ASN A CA 1
ATOM 663 C C . ASN A 1 90 ? -0.669 -8.183 -3.201 1.00 97.88 90 ASN A C 1
ATOM 665 O O . ASN A 1 90 ? -0.124 -9.236 -2.887 1.00 97.88 90 ASN A O 1
ATOM 669 N N . GLY A 1 91 ? -1.776 -7.753 -2.591 1.00 98.00 91 GLY A N 1
ATOM 670 C CA . GLY A 1 91 ? -2.420 -8.480 -1.497 1.00 98.00 91 GLY A CA 1
ATOM 671 C C . GLY A 1 91 ? -2.803 -9.908 -1.890 1.00 98.00 91 GLY A C 1
ATOM 672 O O . GLY A 1 91 ? -2.488 -10.852 -1.165 1.00 98.00 91 GLY A O 1
ATOM 673 N N . LEU A 1 92 ? -3.424 -10.081 -3.060 1.00 98.25 92 LEU A N 1
ATOM 674 C CA . LEU A 1 92 ? -3.782 -11.389 -3.613 1.00 98.25 92 LEU A CA 1
ATOM 675 C C . LEU A 1 92 ? -2.541 -12.238 -3.905 1.00 98.25 92 LEU A C 1
ATOM 677 O O . LEU A 1 92 ? -2.505 -13.407 -3.524 1.00 98.25 92 LEU A O 1
ATOM 681 N N . ASN A 1 93 ? -1.518 -11.656 -4.534 1.00 97.88 93 ASN A N 1
ATOM 682 C CA . ASN A 1 93 ? -0.289 -12.367 -4.869 1.00 97.88 93 ASN A CA 1
ATOM 683 C C . ASN A 1 93 ? 0.490 -12.800 -3.616 1.00 97.88 93 ASN A C 1
ATOM 685 O O . ASN A 1 93 ? 0.871 -13.962 -3.516 1.00 97.88 93 ASN A O 1
ATOM 689 N N . TYR A 1 94 ? 0.674 -11.916 -2.632 1.00 97.81 94 TYR A N 1
ATOM 690 C CA . TYR A 1 94 ? 1.382 -12.237 -1.387 1.00 97.81 94 TYR A CA 1
ATOM 691 C C . TYR A 1 94 ? 0.633 -13.296 -0.582 1.00 97.81 94 TYR A C 1
ATOM 693 O O . TYR A 1 94 ? 1.242 -14.247 -0.097 1.00 97.81 94 TYR A O 1
ATOM 701 N N . ARG A 1 95 ? -0.697 -13.176 -0.479 1.00 97.25 95 ARG A N 1
ATOM 702 C CA . ARG A 1 95 ? -1.546 -14.193 0.153 1.00 97.25 95 ARG A CA 1
ATOM 703 C C . ARG A 1 95 ? -1.322 -15.564 -0.486 1.00 97.25 95 ARG A C 1
ATOM 705 O O . ARG A 1 95 ? -1.198 -16.550 0.235 1.00 97.25 95 ARG A O 1
ATOM 712 N N . ASP A 1 96 ? -1.308 -15.617 -1.813 1.00 97.25 96 ASP A N 1
ATOM 713 C CA . ASP A 1 96 ? -1.188 -16.857 -2.573 1.00 97.25 96 ASP A CA 1
ATOM 714 C C . ASP A 1 96 ? 0.226 -17.462 -2.504 1.00 97.25 96 ASP A C 1
ATOM 716 O O . ASP A 1 96 ? 0.341 -18.685 -2.494 1.00 97.25 96 ASP A O 1
ATOM 720 N N . GLN A 1 97 ? 1.278 -16.638 -2.407 1.00 97.19 97 GLN A N 1
ATOM 721 C CA . GLN A 1 97 ? 2.660 -17.103 -2.214 1.00 97.19 97 GLN A CA 1
ATOM 722 C C . GLN A 1 97 ? 2.923 -17.655 -0.808 1.00 97.19 97 GLN A C 1
ATOM 724 O O . GLN A 1 97 ? 3.739 -18.558 -0.659 1.00 97.19 97 GLN A O 1
ATOM 729 N N . ILE A 1 98 ? 2.254 -17.110 0.213 1.00 96.19 98 ILE A N 1
ATOM 730 C CA . ILE A 1 98 ? 2.491 -17.486 1.610 1.00 96.19 98 ILE A CA 1
ATOM 731 C C . ILE A 1 98 ? 1.560 -18.628 2.026 1.00 96.19 98 ILE A C 1
ATOM 733 O O . ILE A 1 98 ? 1.995 -19.757 2.216 1.00 96.19 98 ILE A O 1
ATOM 737 N N . ASP A 1 99 ? 0.280 -18.312 2.228 1.00 94.00 99 ASP A N 1
ATOM 738 C CA . ASP A 1 99 ? -0.788 -19.244 2.598 1.00 94.00 99 ASP A CA 1
ATOM 739 C C . ASP A 1 99 ? -2.120 -18.476 2.602 1.00 94.00 99 ASP A C 1
ATOM 741 O O . ASP A 1 99 ? -2.334 -17.542 3.390 1.00 94.00 99 ASP A O 1
ATOM 745 N N . LYS A 1 100 ? -3.056 -18.909 1.751 1.00 93.88 100 LYS A N 1
ATOM 746 C CA . LYS A 1 100 ? -4.372 -18.276 1.589 1.00 93.88 100 LYS A CA 1
ATOM 747 C C . LYS A 1 100 ? -5.224 -18.289 2.851 1.00 93.88 100 LYS A C 1
ATOM 749 O O . LYS A 1 100 ? -6.099 -17.437 3.004 1.00 93.88 100 LYS A O 1
ATOM 754 N N . THR A 1 101 ? -4.978 -19.220 3.765 1.00 94.75 101 THR A N 1
ATOM 755 C CA . THR A 1 101 ? -5.731 -19.334 5.017 1.00 94.75 101 THR A CA 1
ATOM 756 C C . THR A 1 101 ? -5.284 -18.310 6.065 1.00 94.75 101 THR A C 1
ATOM 758 O O . THR A 1 101 ? -6.056 -17.963 6.963 1.00 94.75 101 THR A O 1
ATOM 761 N N . ARG A 1 102 ? -4.071 -17.749 5.937 1.00 95.69 102 ARG A N 1
ATOM 762 C CA . ARG A 1 102 ? -3.514 -16.785 6.902 1.00 95.69 102 ARG A CA 1
ATOM 763 C C . ARG A 1 102 ? -4.073 -15.373 6.737 1.00 95.69 102 ARG A C 1
ATOM 765 O O . ARG A 1 102 ? -4.252 -14.671 7.744 1.00 95.69 102 ARG A O 1
ATOM 772 N N . PHE A 1 103 ? -4.377 -14.964 5.505 1.00 97.06 103 PHE A N 1
ATOM 773 C CA . PHE A 1 103 ? -4.709 -13.577 5.160 1.00 97.06 103 PHE A CA 1
ATOM 774 C C . PHE A 1 103 ? -6.087 -13.434 4.522 1.00 97.06 103 PHE A C 1
ATOM 776 O O . PHE A 1 103 ? -6.521 -14.264 3.726 1.00 97.06 103 PHE A O 1
ATOM 783 N N . GLU A 1 104 ? -6.771 -12.350 4.877 1.00 97.31 104 GLU A N 1
ATOM 784 C CA . GLU A 1 104 ? -7.925 -11.853 4.135 1.00 97.31 104 GLU A CA 1
ATOM 785 C C . GLU A 1 104 ? -7.479 -10.669 3.287 1.00 97.31 104 GLU A C 1
ATOM 787 O O . GLU A 1 104 ? -6.671 -9.866 3.748 1.00 97.31 104 GLU A O 1
ATOM 792 N N . VAL A 1 105 ? -7.995 -10.574 2.065 1.00 98.12 105 VAL A N 1
ATOM 793 C CA . VAL A 1 105 ? -7.757 -9.442 1.166 1.00 98.12 105 VAL A CA 1
ATOM 794 C C . VAL A 1 105 ? -9.126 -8.925 0.760 1.00 98.12 105 VAL A C 1
ATOM 796 O O . VAL A 1 105 ? -9.946 -9.702 0.272 1.00 98.12 105 VAL A O 1
ATOM 799 N N . LEU A 1 106 ? -9.373 -7.642 0.995 1.00 98.44 106 LEU A N 1
ATOM 800 C CA . LEU A 1 106 ? -10.641 -6.979 0.717 1.00 98.44 106 LEU A CA 1
ATOM 801 C C . LEU A 1 106 ? -10.399 -5.520 0.330 1.00 98.44 106 LEU A C 1
ATOM 803 O O . LEU A 1 106 ? -9.335 -4.967 0.609 1.00 98.44 106 LEU A O 1
ATOM 807 N N . ILE A 1 107 ? -11.401 -4.907 -0.295 1.00 98.56 107 ILE A N 1
ATOM 808 C CA . ILE A 1 107 ? -11.427 -3.472 -0.579 1.00 98.56 107 ILE A CA 1
ATOM 809 C C . ILE A 1 107 ? -12.278 -2.787 0.502 1.00 98.56 107 ILE A C 1
ATOM 811 O O . ILE A 1 107 ? -13.383 -3.271 0.760 1.00 98.56 107 ILE A O 1
ATOM 815 N N . PRO A 1 108 ? -11.811 -1.693 1.132 1.00 98.50 108 PRO A N 1
ATOM 816 C CA . PRO A 1 108 ? -12.602 -0.958 2.118 1.00 98.50 108 PRO A CA 1
ATOM 817 C C . PRO A 1 108 ? -13.914 -0.435 1.521 1.00 98.50 108 PRO A C 1
ATOM 819 O O . PRO A 1 108 ? -13.916 0.198 0.463 1.00 98.50 108 PRO A O 1
ATOM 822 N N . SER A 1 109 ? -15.033 -0.685 2.200 1.00 98.44 109 SER A N 1
ATOM 823 C CA . SER A 1 109 ? -16.376 -0.371 1.694 1.00 98.44 109 SER A CA 1
ATOM 824 C C . SER A 1 109 ? -16.708 1.124 1.678 1.00 98.44 109 SER A C 1
ATOM 826 O O . SER A 1 109 ? -17.619 1.542 0.973 1.00 98.44 109 SER A O 1
ATOM 828 N N . ASP A 1 110 ? -16.009 1.921 2.485 1.00 98.12 110 ASP A N 1
ATOM 829 C CA . ASP A 1 110 ? -16.192 3.369 2.629 1.00 98.12 110 ASP A CA 1
ATOM 830 C C . ASP A 1 110 ? -15.346 4.193 1.646 1.00 98.12 110 ASP A C 1
ATOM 832 O O . ASP A 1 110 ? -15.506 5.409 1.575 1.00 98.12 110 ASP A O 1
ATOM 836 N N . GLY A 1 111 ? -14.489 3.548 0.848 1.00 97.00 111 GLY A N 1
ATOM 837 C CA . GLY A 1 111 ? -13.798 4.193 -0.263 1.00 97.00 111 GLY A CA 1
ATOM 838 C C . GLY A 1 111 ? -12.395 3.655 -0.521 1.00 97.00 111 GLY A C 1
ATOM 839 O O . GLY A 1 111 ? -11.683 3.200 0.373 1.00 97.00 111 GLY A O 1
ATOM 840 N N . SER A 1 112 ? -11.973 3.745 -1.777 1.00 98.25 112 SER A N 1
ATOM 841 C CA . SER A 1 112 ? -10.606 3.470 -2.213 1.00 98.25 112 SER A CA 1
ATOM 842 C C . SER A 1 112 ? -10.305 4.269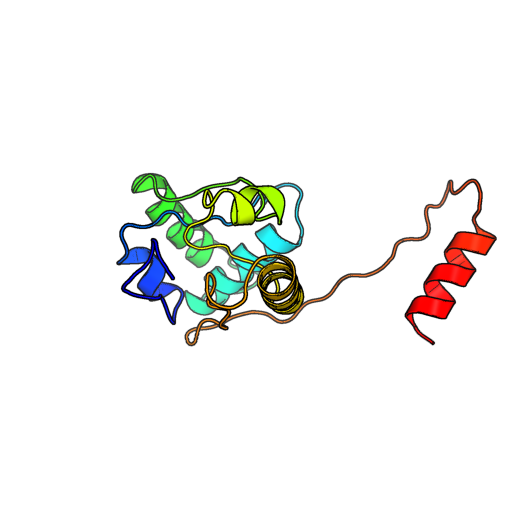 -3.483 1.00 98.25 112 SER A C 1
ATOM 844 O O . SER A 1 112 ? -11.168 4.989 -3.986 1.00 98.25 112 SER A O 1
ATOM 846 N N . ILE A 1 113 ? -9.092 4.139 -4.015 1.00 98.31 113 ILE A N 1
ATOM 847 C CA . ILE A 1 113 ? -8.722 4.700 -5.317 1.00 98.31 113 ILE A CA 1
ATOM 848 C C . ILE A 1 113 ? -8.378 3.604 -6.318 1.00 98.31 113 ILE A C 1
ATOM 850 O O . ILE A 1 113 ? -7.963 2.507 -5.955 1.00 98.31 113 ILE A O 1
ATOM 854 N N . THR A 1 114 ? -8.477 3.952 -7.597 1.00 98.12 114 THR A N 1
ATOM 855 C CA . THR A 1 114 ? -7.837 3.214 -8.688 1.00 98.12 114 THR A CA 1
ATOM 856 C C . THR A 1 114 ? -6.658 4.036 -9.195 1.00 98.12 114 THR A C 1
ATOM 858 O O . THR A 1 114 ? -6.777 5.243 -9.393 1.00 98.12 114 THR A O 1
ATOM 861 N N . SER A 1 115 ? -5.513 3.391 -9.380 1.00 97.19 115 SER A N 1
ATOM 862 C CA . SER A 1 115 ? -4.311 3.989 -9.964 1.00 97.19 115 SER A CA 1
ATOM 863 C C . SER A 1 115 ? -3.522 2.898 -10.692 1.00 97.19 115 SER A C 1
ATOM 865 O O . SER A 1 115 ? -4.002 1.775 -10.841 1.00 97.19 115 SER A O 1
ATOM 867 N N . GLY A 1 116 ? -2.313 3.206 -11.149 1.00 95.00 116 GLY A N 1
ATOM 868 C CA . GLY A 1 116 ? -1.456 2.240 -11.820 1.00 95.00 116 GLY A CA 1
ATOM 869 C C . GLY A 1 116 ? 0.023 2.584 -11.737 1.00 95.00 116 GLY A C 1
ATOM 870 O O . GLY A 1 116 ? 0.427 3.596 -11.165 1.00 95.00 116 GLY A O 1
ATOM 871 N N . TYR A 1 117 ? 0.828 1.719 -12.347 1.00 97.62 117 TYR A N 1
ATOM 872 C CA . TYR A 1 117 ? 2.263 1.908 -12.514 1.00 97.62 117 TYR A CA 1
ATOM 873 C C . TYR A 1 117 ? 2.601 2.081 -13.988 1.00 97.62 117 TYR A C 1
ATOM 875 O O . TYR A 1 117 ? 1.930 1.548 -14.867 1.00 97.62 117 TYR A O 1
ATOM 883 N N . THR A 1 118 ? 3.691 2.797 -14.250 1.00 97.81 118 THR A N 1
ATOM 884 C CA . THR A 1 118 ? 4.288 2.879 -15.580 1.00 97.81 118 THR A CA 1
ATOM 885 C C . THR A 1 118 ? 5.756 2.500 -15.507 1.00 97.81 118 THR A C 1
ATOM 887 O O . THR A 1 118 ? 6.458 2.829 -14.548 1.00 97.81 118 THR A O 1
ATOM 890 N N . THR A 1 119 ? 6.233 1.789 -16.524 1.00 98.06 119 THR A N 1
ATOM 891 C CA . THR A 1 119 ? 7.667 1.552 -16.677 1.00 98.06 119 THR A CA 1
ATOM 892 C C . THR A 1 119 ? 8.351 2.861 -17.050 1.00 98.06 119 THR A C 1
ATOM 894 O O . THR A 1 119 ? 7.763 3.702 -17.725 1.00 98.06 119 THR A O 1
ATOM 897 N N . ILE A 1 120 ? 9.626 3.027 -16.701 1.00 98.38 120 ILE A N 1
ATOM 898 C CA . ILE A 1 120 ? 10.456 4.142 -17.172 1.00 98.38 120 ILE A CA 1
ATOM 899 C C . ILE A 1 120 ? 11.684 3.566 -17.870 1.00 98.38 120 ILE A C 1
ATOM 901 O O . ILE A 1 120 ? 12.436 2.789 -17.286 1.00 98.38 120 ILE A O 1
ATOM 905 N N . ILE A 1 121 ? 11.903 3.956 -19.126 1.00 98.31 121 ILE A N 1
ATOM 906 C CA . ILE A 1 121 ? 13.142 3.630 -19.835 1.00 98.31 121 ILE A CA 1
ATOM 907 C C . ILE A 1 121 ? 14.192 4.640 -19.381 1.00 98.31 121 ILE A C 1
ATOM 909 O O . ILE A 1 121 ? 14.096 5.826 -19.697 1.00 98.31 121 ILE A O 1
ATOM 913 N N . ASN A 1 122 ? 15.181 4.174 -18.616 1.00 98.56 122 ASN A N 1
ATOM 914 C CA . ASN A 1 122 ? 16.262 5.025 -18.128 1.00 98.56 122 ASN A CA 1
ATOM 915 C C . ASN A 1 122 ? 16.985 5.694 -19.311 1.00 98.56 122 ASN A C 1
ATOM 917 O O . ASN A 1 122 ? 17.500 5.010 -20.197 1.00 98.56 122 ASN A O 1
ATOM 921 N N . LYS A 1 123 ? 17.071 7.031 -19.288 1.00 98.44 123 LYS A N 1
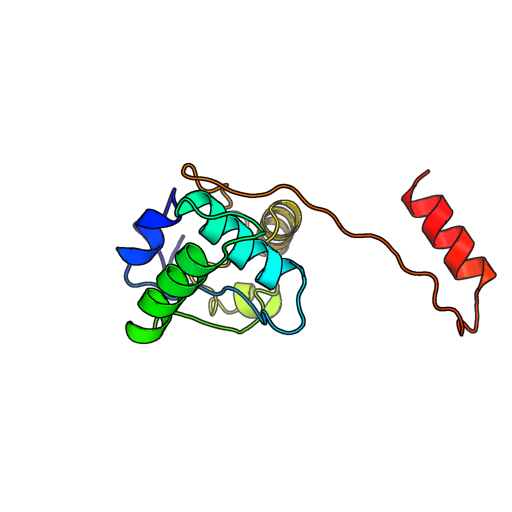ATOM 922 C CA . LYS A 1 123 ? 17.796 7.839 -20.282 1.00 98.44 123 LYS A CA 1
ATOM 923 C C . LYS A 1 123 ? 19.258 7.399 -20.443 1.00 98.44 123 LYS A C 1
ATOM 925 O O . LYS A 1 123 ? 19.816 7.530 -21.526 1.00 98.44 123 LYS A O 1
ATOM 930 N N . TYR A 1 124 ? 19.847 6.847 -19.384 1.00 98.25 124 TYR A N 1
ATOM 931 C CA . TYR A 1 124 ? 21.235 6.387 -19.313 1.00 98.25 124 TYR A CA 1
ATOM 932 C C . TYR A 1 124 ? 21.361 4.852 -19.326 1.00 98.25 124 TYR A C 1
ATOM 934 O O . TYR A 1 124 ? 22.349 4.304 -18.836 1.00 98.25 124 TYR A O 1
ATOM 942 N N . ALA A 1 125 ? 20.351 4.128 -19.822 1.00 98.06 125 ALA A N 1
ATOM 943 C CA . ALA A 1 125 ? 20.392 2.669 -19.876 1.00 98.06 125 ALA A CA 1
ATOM 944 C C . ALA A 1 125 ? 21.574 2.175 -20.728 1.00 98.06 125 ALA A C 1
ATOM 946 O O . ALA A 1 125 ? 21.697 2.548 -21.891 1.00 98.06 125 ALA A O 1
ATOM 947 N N . LYS A 1 126 ? 22.387 1.257 -20.182 1.00 98.62 126 LYS A N 1
ATOM 948 C CA . LYS A 1 126 ? 23.429 0.546 -20.952 1.00 98.62 126 LYS A CA 1
ATOM 949 C C . LYS A 1 126 ? 22.841 -0.363 -22.042 1.00 98.62 126 LYS A C 1
ATOM 951 O O . LYS A 1 126 ? 23.501 -0.633 -23.036 1.00 98.62 126 LYS A O 1
ATOM 956 N N . HIS A 1 127 ? 21.589 -0.795 -21.869 1.00 98.38 127 HIS A N 1
ATOM 957 C CA . HIS A 1 127 ? 20.861 -1.664 -22.800 1.00 98.38 127 HIS A CA 1
ATOM 958 C C . HIS A 1 127 ? 19.519 -1.025 -23.222 1.00 98.38 127 HIS A C 1
ATOM 960 O O . HIS A 1 127 ? 18.451 -1.534 -22.872 1.00 98.38 127 HIS A O 1
ATOM 966 N N . PRO A 1 128 ? 19.526 0.110 -23.948 1.00 98.56 128 PRO A N 1
ATOM 967 C CA . PRO A 1 128 ? 18.308 0.881 -24.209 1.00 98.56 128 PRO A CA 1
ATOM 968 C C . PRO A 1 128 ? 17.322 0.145 -25.127 1.00 98.56 128 PRO A C 1
ATOM 970 O O . PRO A 1 128 ? 16.114 0.271 -24.951 1.00 98.56 128 PRO A O 1
ATOM 973 N N . ASN A 1 129 ? 17.814 -0.658 -26.076 1.00 98.69 129 ASN A N 1
ATOM 974 C CA . ASN A 1 129 ? 16.958 -1.436 -26.977 1.00 98.69 129 ASN A CA 1
ATOM 975 C C . ASN A 1 129 ? 16.277 -2.602 -26.253 1.00 98.69 129 ASN A C 1
ATOM 977 O O . ASN A 1 129 ? 15.091 -2.826 -26.463 1.00 98.69 129 ASN A O 1
ATOM 981 N N . ALA A 1 130 ? 16.983 -3.278 -25.340 1.00 98.75 130 ALA A N 1
ATOM 982 C CA . ALA A 1 130 ? 16.384 -4.313 -24.499 1.00 98.75 130 ALA A CA 1
ATOM 983 C C . ALA A 1 130 ? 15.307 -3.728 -23.571 1.00 98.75 130 ALA A C 1
ATOM 985 O O . ALA A 1 130 ? 14.243 -4.316 -23.425 1.00 98.75 130 ALA A O 1
ATOM 986 N N . ALA A 1 131 ? 15.534 -2.538 -23.001 1.00 98.69 131 ALA A N 1
ATOM 987 C CA . ALA A 1 131 ? 14.529 -1.856 -22.182 1.00 98.69 131 ALA A CA 1
ATOM 988 C C . ALA A 1 131 ? 13.275 -1.465 -22.988 1.00 98.69 131 ALA A C 1
ATOM 990 O O . ALA A 1 131 ? 12.157 -1.618 -22.497 1.00 98.69 131 ALA A O 1
ATOM 991 N N . LYS A 1 132 ? 13.447 -0.991 -24.230 1.00 98.69 132 LYS A N 1
ATOM 992 C CA . LYS A 1 132 ? 12.330 -0.723 -25.152 1.00 98.69 132 LYS A CA 1
ATOM 993 C C . LYS A 1 132 ? 11.564 -2.003 -25.488 1.00 98.69 132 LYS A C 1
ATOM 995 O O . LYS A 1 132 ? 10.348 -2.006 -25.364 1.00 98.69 132 LYS A O 1
ATOM 1000 N N . LEU A 1 133 ? 12.275 -3.077 -25.839 1.00 98.69 133 LEU A N 1
ATOM 1001 C CA . LEU A 1 133 ? 11.675 -4.378 -26.144 1.00 98.69 133 LEU A CA 1
ATOM 1002 C C . LEU A 1 133 ? 10.915 -4.955 -24.941 1.00 98.69 133 LEU A C 1
ATOM 1004 O O . LEU A 1 133 ? 9.825 -5.482 -25.105 1.00 98.69 133 LEU A O 1
ATOM 1008 N N . ALA A 1 134 ? 11.454 -4.810 -23.729 1.00 98.69 134 ALA A N 1
ATOM 1009 C CA . ALA A 1 134 ? 10.770 -5.237 -22.513 1.00 98.69 134 ALA A CA 1
ATOM 1010 C C . ALA A 1 134 ? 9.467 -4.457 -22.289 1.00 98.69 134 ALA A C 1
ATOM 1012 O O . ALA A 1 134 ? 8.452 -5.058 -21.959 1.00 98.69 134 ALA A O 1
ATOM 1013 N N . ARG A 1 135 ? 9.471 -3.130 -22.492 1.00 98.69 135 ARG A N 1
ATOM 1014 C CA . ARG A 1 135 ? 8.239 -2.331 -22.418 1.00 98.69 135 ARG A CA 1
ATOM 1015 C C . ARG A 1 135 ? 7.227 -2.765 -23.480 1.00 98.69 135 ARG A C 1
ATOM 1017 O O . ARG A 1 135 ? 6.058 -2.876 -23.142 1.00 98.69 135 ARG A O 1
ATOM 1024 N N . GLU A 1 136 ? 7.670 -2.997 -24.714 1.00 98.56 136 GLU A N 1
ATOM 1025 C CA . GLU A 1 136 ? 6.807 -3.479 -25.799 1.00 98.56 136 GLU A CA 1
ATOM 1026 C C . GLU A 1 136 ? 6.130 -4.799 -25.416 1.00 98.56 136 GLU A C 1
ATOM 1028 O O . GLU A 1 136 ? 4.912 -4.899 -25.460 1.00 98.56 136 GLU A O 1
ATOM 1033 N N . TYR A 1 137 ? 6.905 -5.771 -24.928 1.00 98.44 137 TYR A N 1
ATOM 1034 C CA . TYR A 1 137 ? 6.386 -7.068 -24.487 1.00 98.44 137 TYR A CA 1
ATOM 1035 C C . TYR A 1 137 ? 5.431 -6.971 -23.285 1.00 98.44 137 TYR A C 1
ATOM 1037 O O . TYR A 1 137 ? 4.497 -7.751 -23.168 1.00 98.44 137 TYR A O 1
ATOM 1045 N N . ILE A 1 138 ? 5.635 -6.012 -22.374 1.00 98.31 138 ILE A N 1
ATOM 1046 C CA . ILE A 1 138 ? 4.710 -5.786 -21.248 1.00 98.31 138 ILE A CA 1
ATOM 1047 C C . ILE A 1 138 ? 3.325 -5.317 -21.733 1.00 98.31 138 ILE A C 1
ATOM 1049 O O . ILE A 1 138 ? 2.339 -5.559 -21.039 1.00 98.31 138 ILE A O 1
ATOM 1053 N N . PHE A 1 139 ? 3.243 -4.647 -22.888 1.00 97.38 139 PHE A N 1
ATOM 1054 C CA . PHE A 1 139 ? 1.995 -4.122 -23.454 1.00 97.38 139 PHE A CA 1
ATOM 1055 C C . PHE A 1 139 ? 1.422 -4.955 -24.617 1.00 97.38 139 PHE A C 1
ATOM 1057 O O . PHE A 1 139 ? 0.393 -4.552 -25.163 1.00 97.38 139 PHE A O 1
ATOM 1064 N N . SER A 1 140 ? 2.070 -6.059 -25.011 1.00 94.69 140 SER A N 1
ATOM 1065 C CA . SER A 1 140 ? 1.656 -6.904 -26.145 1.00 94.69 140 SER A CA 1
ATOM 1066 C C . SER A 1 140 ? 0.460 -7.802 -25.858 1.00 94.69 140 SER A C 1
ATOM 1068 O O . SER A 1 140 ? 0.321 -8.219 -24.687 1.00 94.69 140 SER A O 1
#

Radius of gyration: 17.11 Å; chains: 1; bounding box: 40×38×46 Å

Organism: Serratia marcescens (NCBI:txid615)

Secondary structure (DSSP, 8-state):
--S-SS---SHHHHTT-SS-EE---TTT-HHHHHHHHHHHHHTT-BTTB-HHHHHHHHHHHHTT-EE-S---HHHHHTT--SEE---HHHHHHHHHHH-TTT------TT------------TT-SSHHHHHHHHHHHH-

Foldseek 3Di:
DVLCPPDAQALVVVLVDPAAEELAACVPDPQSVQLLQFQQVLQVHHPVGSPSSVVSVVSCVVSVRYHHHADDLVCVLVVVHPHYRGPQVRQVVSCVVRPVVSDDGHDRPSGHDDDDDDDDQDPPDPCNVVSVVVNVVVVD

Sequence (140 aa):
KQQVKDIPHSWADLLKGSYQVTIGDVGTASQAASGVLAATYAMGGNEKNLKPGLEFFGKLAKAGRLSLSNPVIASLEKGEVQVGVVWDFNGLNYRDQIDKTRFEVLIPSDGSITSGYTTIINKYAKHPNAAKLAREYIFS